Protein AF-A0A8S3F9E7-F1 (afdb_monomer_lite)

Foldseek 3Di:
DDDDDDDDQDPDPPDPPPRPDDDDDDAPPRDLVVQLVCQQVDLEAEDAHQDAAQAEQSSHHFQHAYHFPHWYADPPDDDDPDAPGTGTNHPCVGNVVRYNYYADDPPGPVVVVVVVVVVVVVVVVVVVVVD

Radius of gyration: 17.94 Å; chains: 1; bounding box: 40×38×46 Å

Structure (mmCIF, N/CA/C/O backbone):
data_AF-A0A8S3F9E7-F1
#
_entry.id   AF-A0A8S3F9E7-F1
#
loop_
_atom_site.group_PDB
_atom_site.id
_atom_site.type_symbol
_atom_site.label_atom_id
_atom_site.label_alt_id
_atom_site.label_comp_id
_atom_site.label_asym_id
_atom_site.label_entity_id
_atom_site.label_seq_id
_atom_site.pdbx_PDB_ins_code
_atom_site.Cartn_x
_atom_site.Cartn_y
_atom_site.Cartn_z
_atom_site.occupancy
_atom_site.B_iso_or_equiv
_atom_site.auth_seq_id
_atom_site.auth_comp_id
_atom_site.auth_asym_id
_atom_site.auth_atom_id
_atom_site.pdbx_PDB_model_num
ATOM 1 N N . PRO A 1 1 ? 18.308 -8.974 11.283 1.00 69.62 1 PRO A N 1
ATOM 2 C CA 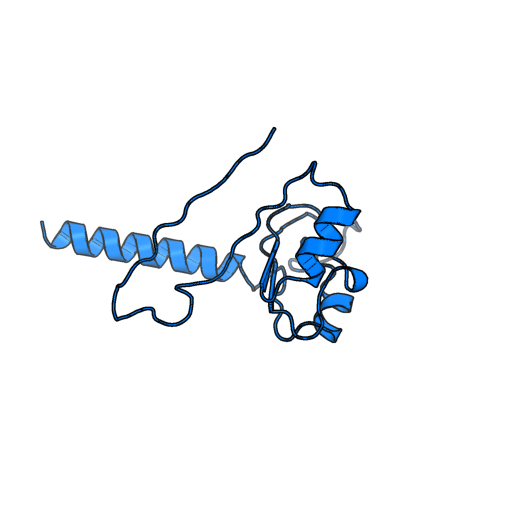. PRO A 1 1 ? 17.503 -9.239 12.504 1.00 69.62 1 PRO A CA 1
ATOM 3 C C . PRO A 1 1 ? 16.061 -9.551 12.081 1.00 69.62 1 PRO A C 1
ATOM 5 O O . PRO A 1 1 ? 15.612 -8.952 11.108 1.00 69.62 1 PRO A O 1
ATOM 8 N N . LEU A 1 2 ? 15.372 -10.494 12.735 1.00 78.25 2 LEU A N 1
ATOM 9 C CA . LEU A 1 2 ? 13.975 -10.828 12.424 1.00 78.25 2 LEU A CA 1
ATOM 10 C C . LEU A 1 2 ? 13.035 -9.973 13.285 1.00 78.25 2 LEU A C 1
ATOM 12 O O . LEU A 1 2 ? 13.187 -9.943 14.503 1.00 78.25 2 LEU A O 1
ATOM 16 N N . ALA A 1 3 ? 12.068 -9.309 12.655 1.00 79.75 3 ALA A N 1
ATOM 17 C CA . ALA A 1 3 ? 10.974 -8.609 13.323 1.00 79.75 3 ALA A CA 1
ATOM 18 C C . ALA A 1 3 ? 9.641 -9.226 12.874 1.00 79.75 3 ALA A C 1
ATOM 20 O O . ALA A 1 3 ? 9.472 -9.525 11.693 1.00 79.75 3 ALA A O 1
ATOM 21 N N . LEU A 1 4 ? 8.709 -9.424 13.810 1.00 83.31 4 LEU A N 1
ATOM 22 C CA . LEU A 1 4 ? 7.388 -10.004 13.556 1.00 83.31 4 LEU A CA 1
ATOM 23 C C . LEU A 1 4 ? 6.307 -9.096 14.152 1.00 83.31 4 LEU A C 1
ATOM 25 O O . LEU A 1 4 ? 6.387 -8.730 15.322 1.00 83.31 4 LEU A O 1
ATOM 29 N N . MET A 1 5 ? 5.292 -8.758 13.355 1.00 79.31 5 MET A N 1
ATOM 30 C CA . MET A 1 5 ? 4.111 -8.018 13.803 1.00 79.31 5 MET A CA 1
ATOM 31 C C . MET A 1 5 ? 2.936 -8.987 13.962 1.00 79.31 5 MET A C 1
ATOM 33 O O . MET A 1 5 ? 2.543 -9.636 12.996 1.00 79.31 5 MET A O 1
ATOM 37 N N . LEU A 1 6 ? 2.363 -9.070 15.165 1.00 78.50 6 LEU A N 1
ATOM 38 C CA . LEU A 1 6 ? 1.138 -9.830 15.426 1.00 78.50 6 LEU A CA 1
ATOM 39 C C . LEU A 1 6 ? -0.057 -8.872 15.406 1.00 78.50 6 LEU A C 1
ATOM 41 O O . LEU A 1 6 ? -0.064 -7.875 16.126 1.00 78.50 6 LEU A O 1
ATOM 45 N N . SER A 1 7 ? -1.053 -9.162 14.572 1.00 73.75 7 SER A N 1
ATOM 46 C CA . SER A 1 7 ? -2.287 -8.377 14.475 1.00 73.75 7 SER A CA 1
ATOM 47 C C . SER A 1 7 ? -3.434 -9.109 15.171 1.00 73.75 7 SER A C 1
ATOM 49 O O . SER A 1 7 ? -3.561 -10.326 15.044 1.00 73.75 7 SER A O 1
ATOM 51 N N . GLN A 1 8 ? -4.265 -8.376 15.913 1.00 71.00 8 GLN A N 1
ATOM 52 C CA . GLN A 1 8 ? -5.467 -8.924 16.534 1.00 71.00 8 GLN A CA 1
ATOM 53 C C . GLN A 1 8 ? -6.559 -9.099 15.471 1.00 71.00 8 GLN A C 1
ATOM 55 O O . GLN A 1 8 ? -6.946 -8.135 14.814 1.00 71.00 8 GLN A O 1
ATOM 60 N N . SER A 1 9 ? -7.109 -10.306 15.335 1.00 63.78 9 SER A N 1
ATOM 61 C CA . SER A 1 9 ? -8.331 -10.511 14.555 1.00 63.78 9 SER A CA 1
ATOM 62 C C . SER A 1 9 ? -9.524 -9.968 15.344 1.00 63.78 9 SER A C 1
ATOM 64 O O . SER A 1 9 ? -9.880 -10.526 16.385 1.00 63.78 9 SER A O 1
ATOM 66 N N . THR A 1 10 ? -10.150 -8.885 14.888 1.00 58.59 10 THR A N 1
ATOM 67 C CA . THR A 1 10 ? -11.406 -8.416 15.482 1.00 58.59 10 THR A CA 1
ATOM 68 C C . THR A 1 10 ? -12.576 -9.223 14.919 1.00 58.59 10 THR A C 1
ATOM 70 O O . THR A 1 10 ? -12.808 -9.275 13.712 1.00 58.59 10 THR A O 1
ATOM 73 N N . THR A 1 11 ? -13.327 -9.870 15.811 1.00 54.44 11 THR A N 1
ATOM 74 C CA . THR A 1 11 ? -14.578 -10.590 15.520 1.00 54.44 11 THR A CA 1
ATOM 75 C C . THR A 1 11 ? -15.792 -9.663 15.634 1.00 54.44 11 THR A C 1
ATOM 77 O O . THR A 1 11 ? -16.840 -10.070 16.128 1.00 54.44 11 THR A O 1
ATOM 80 N N . ASP A 1 12 ? -15.663 -8.394 15.238 1.00 57.59 12 ASP A N 1
ATOM 81 C CA . ASP A 1 12 ? -16.809 -7.486 15.233 1.00 57.59 12 ASP A CA 1
ATOM 82 C C . ASP A 1 12 ? -17.658 -7.743 13.985 1.00 57.59 12 ASP A C 1
ATOM 84 O O . ASP A 1 12 ? -17.238 -7.513 12.848 1.00 57.59 12 ASP A O 1
ATOM 88 N N . SER A 1 13 ? -18.893 -8.189 14.218 1.00 49.94 13 SER A N 1
ATOM 89 C CA . SER A 1 13 ? -19.913 -8.647 13.257 1.00 49.94 13 SER A CA 1
ATOM 90 C C . SER A 1 13 ? -20.290 -7.666 12.127 1.00 49.94 13 SER A C 1
ATOM 92 O O . SER A 1 13 ? -21.199 -7.951 11.352 1.00 49.94 13 SER A O 1
ATOM 94 N N . LYS A 1 14 ? -19.651 -6.491 12.039 1.00 52.88 14 LYS A N 1
ATOM 95 C CA . LYS A 1 14 ? -19.945 -5.426 11.063 1.00 52.88 14 LYS A CA 1
ATOM 96 C C . LYS A 1 14 ? -18.859 -5.210 10.003 1.00 52.88 14 LYS A C 1
ATOM 98 O O . LYS A 1 14 ? -19.106 -4.460 9.064 1.00 52.88 14 LYS A O 1
ATOM 103 N N . SER A 1 15 ? -17.692 -5.852 10.106 1.00 48.28 15 SER A N 1
ATOM 104 C CA . SER A 1 15 ? -16.602 -5.704 9.125 1.00 48.28 15 SER A CA 1
ATOM 105 C C . SER A 1 15 ? -16.026 -7.066 8.729 1.00 48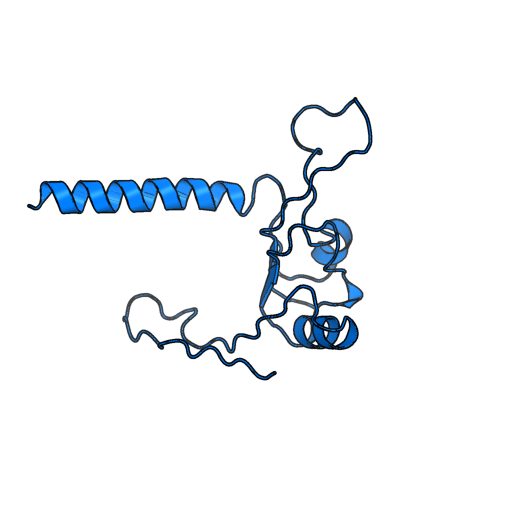.28 15 SER A C 1
ATOM 107 O O . SER A 1 15 ? -14.944 -7.466 9.147 1.00 48.28 15 SER A O 1
ATOM 109 N N . SER A 1 16 ? -16.782 -7.817 7.930 1.00 44.19 16 SER A N 1
ATOM 110 C CA . SER A 1 16 ? -16.453 -9.192 7.528 1.00 44.19 16 SER A CA 1
ATOM 111 C C . SER A 1 16 ? -15.578 -9.310 6.272 1.00 44.19 16 SER A C 1
ATOM 113 O O . SER A 1 16 ? -15.314 -10.422 5.831 1.00 44.19 16 SER A O 1
ATOM 115 N N . LEU A 1 17 ? -15.118 -8.205 5.671 1.00 50.16 17 LEU A N 1
ATOM 116 C CA . LEU A 1 17 ? -14.486 -8.254 4.340 1.00 50.16 17 LEU A CA 1
ATOM 117 C C . LEU A 1 17 ? -12.948 -8.187 4.342 1.00 50.16 17 LEU A C 1
ATOM 119 O O . LEU A 1 17 ? -12.345 -8.539 3.335 1.00 50.16 17 LEU A O 1
ATOM 123 N N . ILE A 1 18 ? -12.299 -7.763 5.439 1.00 52.38 18 ILE A N 1
ATOM 124 C CA . ILE A 1 18 ? -10.820 -7.624 5.518 1.00 52.38 18 ILE A CA 1
ATOM 125 C C . ILE A 1 18 ? -10.221 -8.391 6.723 1.00 52.38 18 ILE A C 1
ATOM 127 O O . ILE A 1 18 ? -9.009 -8.411 6.930 1.00 52.38 18 ILE A O 1
ATOM 131 N N . SER A 1 19 ? -11.045 -9.079 7.518 1.00 58.41 19 SER A N 1
ATOM 132 C CA . SER A 1 19 ? -10.586 -9.836 8.692 1.00 58.41 19 SER A CA 1
ATOM 133 C C . SER A 1 19 ? -9.962 -11.171 8.254 1.00 58.41 19 SER A C 1
ATOM 135 O O . SER A 1 19 ? -10.658 -12.173 8.132 1.00 58.41 19 SER A O 1
ATOM 137 N N . GLY A 1 20 ? -8.663 -11.174 7.926 1.00 73.62 20 GLY A N 1
ATOM 138 C CA . GLY A 1 20 ? -7.926 -12.408 7.600 1.00 73.62 20 GLY A CA 1
ATOM 139 C C . GLY A 1 20 ? -6.766 -12.297 6.604 1.00 73.62 20 GLY A C 1
ATOM 140 O O . GLY A 1 20 ? -6.165 -13.316 6.273 1.00 73.62 20 GLY A O 1
ATOM 141 N N . ALA A 1 21 ? -6.430 -11.104 6.103 1.00 82.94 21 ALA A N 1
ATOM 142 C CA . ALA A 1 21 ? -5.290 -10.957 5.196 1.00 82.94 21 ALA A CA 1
ATOM 143 C C . ALA A 1 21 ? -3.954 -11.263 5.904 1.00 82.94 21 ALA A C 1
ATOM 145 O O . ALA A 1 21 ? -3.695 -10.772 7.004 1.00 82.94 21 ALA A O 1
ATOM 146 N N . THR A 1 22 ? -3.077 -12.032 5.248 1.00 86.81 22 THR A N 1
ATOM 147 C CA . THR A 1 22 ? -1.683 -12.195 5.691 1.00 86.81 22 THR A CA 1
ATOM 148 C C . THR A 1 22 ? -0.873 -10.994 5.221 1.00 86.81 22 THR A C 1
ATOM 150 O O . THR A 1 22 ? -0.820 -10.706 4.027 1.00 86.81 22 THR A O 1
ATOM 153 N N . VAL A 1 23 ? -0.248 -10.283 6.160 1.00 89.50 23 VAL A N 1
ATOM 154 C CA . VAL A 1 23 ? 0.457 -9.026 5.880 1.00 89.50 23 VAL A CA 1
ATOM 155 C C . VAL A 1 23 ? 1.964 -9.246 5.892 1.00 89.50 23 VAL A C 1
ATOM 157 O O . VAL A 1 23 ? 2.513 -9.786 6.849 1.00 89.50 23 VAL A O 1
ATOM 160 N N . THR A 1 24 ? 2.638 -8.761 4.848 1.00 92.44 24 THR A N 1
ATOM 161 C CA . THR A 1 24 ? 4.098 -8.620 4.811 1.00 92.44 24 THR A CA 1
ATOM 162 C C . THR A 1 24 ? 4.460 -7.142 4.753 1.00 92.44 24 THR A C 1
ATOM 164 O O . THR A 1 24 ? 3.913 -6.405 3.936 1.00 92.44 24 THR A O 1
ATOM 167 N N . ILE A 1 25 ? 5.398 -6.708 5.595 1.00 92.81 25 ILE A N 1
ATOM 168 C CA . ILE A 1 25 ? 5.912 -5.334 5.593 1.00 92.81 25 ILE A CA 1
ATOM 169 C C . ILE A 1 25 ? 7.303 -5.337 4.960 1.00 92.81 25 ILE A C 1
ATOM 171 O O . ILE A 1 25 ? 8.218 -5.984 5.463 1.00 92.81 25 ILE A O 1
ATOM 175 N N . CYS A 1 26 ? 7.459 -4.590 3.869 1.00 94.06 26 CYS A N 1
ATOM 176 C CA . CYS A 1 26 ? 8.759 -4.276 3.277 1.00 94.06 26 CYS A CA 1
ATOM 177 C C . CYS A 1 26 ? 9.194 -2.862 3.698 1.00 94.06 26 CYS A C 1
ATOM 179 O O . CYS A 1 26 ? 8.356 -2.012 3.999 1.00 94.06 26 CYS A O 1
ATOM 181 N N . HIS A 1 27 ? 10.498 -2.597 3.703 1.00 92.44 27 HIS A N 1
ATOM 182 C CA . HIS A 1 27 ? 11.085 -1.301 4.068 1.00 92.44 27 HIS A CA 1
ATOM 183 C C . HIS A 1 27 ? 12.214 -0.911 3.104 1.00 92.44 27 HIS A C 1
ATOM 185 O O . HIS A 1 27 ? 12.532 -1.652 2.174 1.00 92.44 27 HIS A O 1
ATOM 191 N N . GLY A 1 28 ? 12.830 0.254 3.332 1.00 88.25 28 GLY A N 1
ATOM 192 C CA . GLY A 1 28 ? 13.854 0.826 2.447 1.00 88.25 28 GLY A CA 1
ATOM 193 C C . GLY A 1 28 ? 15.073 -0.068 2.186 1.00 88.25 28 GLY A C 1
ATOM 194 O O . GLY A 1 28 ? 15.640 0.008 1.102 1.00 88.25 28 GLY A O 1
ATOM 195 N N . ASP A 1 29 ? 15.426 -0.954 3.123 1.00 91.00 29 ASP A N 1
ATOM 196 C CA . ASP A 1 29 ? 16.567 -1.878 2.988 1.00 91.00 29 ASP A CA 1
ATOM 197 C C . ASP A 1 29 ? 16.146 -3.291 2.560 1.00 91.00 29 ASP A C 1
ATOM 199 O O . ASP A 1 29 ? 16.975 -4.200 2.475 1.00 91.00 29 ASP A O 1
ATOM 203 N N . THR A 1 30 ? 14.853 -3.519 2.300 1.00 93.75 30 THR A N 1
ATOM 204 C CA . THR A 1 30 ? 14.404 -4.798 1.747 1.00 93.75 30 THR A CA 1
ATOM 205 C C . THR A 1 30 ? 15.015 -4.976 0.361 1.00 93.75 30 THR A C 1
ATOM 207 O O . THR A 1 30 ? 14.760 -4.190 -0.550 1.00 93.75 30 THR A O 1
ATOM 210 N N . HIS A 1 31 ? 15.818 -6.030 0.196 1.00 94.62 31 HIS A N 1
ATOM 211 C CA . HIS A 1 31 ? 16.490 -6.321 -1.067 1.00 94.62 31 HIS A CA 1
ATOM 212 C C . HIS A 1 31 ? 15.489 -6.372 -2.234 1.00 94.62 31 HIS A C 1
ATOM 214 O O . HIS A 1 31 ? 14.429 -6.994 -2.124 1.00 94.62 31 HIS A O 1
ATOM 220 N N . LEU A 1 32 ? 15.843 -5.769 -3.373 1.00 93.88 32 LEU A N 1
ATOM 221 C CA . LEU A 1 32 ? 14.928 -5.562 -4.502 1.00 93.88 32 LEU A CA 1
ATOM 222 C C . LEU A 1 32 ? 14.295 -6.862 -5.024 1.00 93.88 32 LEU A C 1
ATOM 224 O O . LEU A 1 32 ? 13.111 -6.880 -5.365 1.00 93.88 32 LEU A O 1
ATOM 228 N N . ASN A 1 33 ? 15.054 -7.962 -5.047 1.00 95.56 33 ASN A N 1
ATOM 229 C CA . ASN A 1 33 ? 14.526 -9.266 -5.467 1.00 95.56 33 ASN A CA 1
ATOM 230 C C . ASN A 1 33 ? 13.433 -9.772 -4.513 1.00 95.56 33 ASN A C 1
ATOM 232 O O . ASN A 1 33 ? 12.425 -10.301 -4.972 1.00 95.56 33 ASN A O 1
ATOM 236 N N . ASN A 1 34 ? 13.593 -9.553 -3.204 1.00 96.25 34 ASN A N 1
ATOM 237 C CA . ASN A 1 34 ? 12.604 -9.956 -2.205 1.00 96.25 34 ASN A CA 1
ATOM 238 C C . ASN A 1 34 ? 11.369 -9.061 -2.286 1.00 96.25 34 ASN A C 1
ATOM 240 O O . ASN A 1 34 ? 10.256 -9.572 -2.307 1.00 96.25 34 ASN A O 1
ATOM 244 N N . LEU A 1 35 ? 11.557 -7.742 -2.413 1.00 96.06 35 LEU A N 1
ATOM 245 C CA . LEU A 1 35 ? 10.454 -6.801 -2.622 1.00 96.06 35 LEU A CA 1
ATOM 246 C C . LEU A 1 35 ? 9.622 -7.191 -3.853 1.00 96.06 35 LEU A C 1
ATOM 248 O O . LEU A 1 35 ? 8.404 -7.299 -3.772 1.00 96.06 35 LEU A O 1
ATOM 252 N N . THR 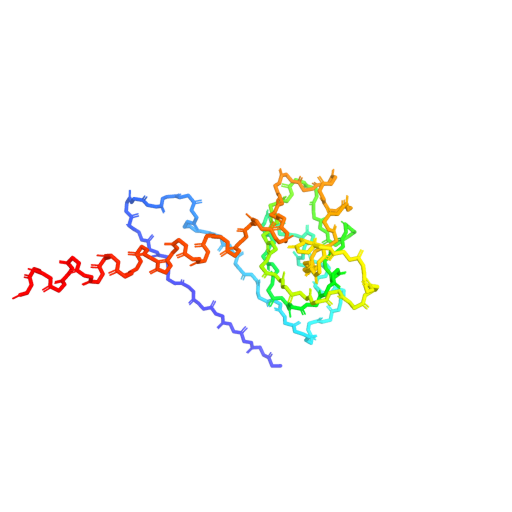A 1 36 ? 10.291 -7.479 -4.973 1.00 96.69 36 THR A N 1
ATOM 253 C CA . THR A 1 36 ? 9.646 -7.945 -6.210 1.00 96.69 36 THR A CA 1
ATOM 254 C C . THR A 1 36 ? 8.881 -9.248 -5.985 1.00 96.69 36 THR A C 1
ATOM 256 O O . THR A 1 36 ? 7.758 -9.390 -6.461 1.00 96.69 36 THR A O 1
ATOM 259 N N . TRP A 1 37 ? 9.466 -10.199 -5.252 1.00 97.50 37 TRP A N 1
ATOM 260 C CA . TRP A 1 37 ? 8.810 -11.464 -4.935 1.00 97.50 37 TRP A CA 1
ATOM 261 C C . TRP A 1 37 ? 7.551 -11.254 -4.087 1.00 97.50 37 TRP A C 1
ATOM 263 O O . TRP A 1 37 ? 6.495 -11.774 -4.444 1.00 97.50 37 TRP A O 1
ATOM 273 N N . TYR A 1 38 ? 7.617 -10.447 -3.025 1.00 97.12 38 TYR A N 1
ATOM 274 C CA . TYR A 1 38 ? 6.450 -10.149 -2.194 1.00 97.12 38 TYR A CA 1
ATOM 275 C C . TYR A 1 38 ? 5.354 -9.439 -2.994 1.00 97.12 38 TYR A C 1
ATOM 277 O O . TYR A 1 38 ? 4.199 -9.860 -2.940 1.00 97.12 38 TYR A O 1
ATOM 285 N N . CYS A 1 39 ? 5.698 -8.431 -3.801 1.00 96.75 39 CYS A N 1
ATOM 286 C CA . CYS A 1 39 ? 4.726 -7.729 -4.641 1.00 96.75 39 CYS A CA 1
ATOM 287 C C . CYS A 1 39 ? 4.043 -8.660 -5.663 1.00 96.75 39 CYS A C 1
ATOM 289 O O . CYS A 1 39 ? 2.834 -8.551 -5.865 1.00 96.75 39 CYS A O 1
ATOM 291 N N . LYS A 1 40 ? 4.768 -9.619 -6.258 1.00 96.94 40 LYS A N 1
ATOM 292 C CA . LYS A 1 40 ? 4.193 -10.613 -7.187 1.00 96.94 40 LYS A CA 1
ATOM 293 C C . LYS A 1 40 ? 3.291 -11.647 -6.518 1.00 96.94 40 LYS A C 1
ATOM 295 O O . LYS A 1 40 ? 2.455 -12.239 -7.193 1.00 96.94 40 LYS A O 1
ATOM 300 N N . ASN A 1 41 ? 3.469 -11.887 -5.224 1.00 96.75 41 ASN A N 1
ATOM 301 C CA . ASN A 1 41 ? 2.673 -12.854 -4.466 1.00 96.75 41 ASN A CA 1
ATOM 302 C C . ASN A 1 41 ? 1.568 -12.193 -3.627 1.00 96.75 41 ASN A C 1
ATOM 304 O O . ASN A 1 41 ? 0.877 -12.881 -2.883 1.00 96.75 41 ASN A O 1
ATOM 308 N N . SER A 1 42 ? 1.387 -10.876 -3.744 1.00 96.69 42 SER A N 1
ATOM 309 C CA . SER A 1 42 ? 0.376 -10.129 -2.997 1.00 96.69 42 SER A CA 1
ATOM 310 C C . SER A 1 42 ? -0.890 -9.916 -3.827 1.00 96.69 42 SER A C 1
ATOM 312 O O . SER A 1 42 ? -0.818 -9.535 -4.994 1.00 96.69 42 SER A O 1
ATOM 314 N N . ASP A 1 43 ? -2.058 -10.098 -3.208 1.00 95.69 43 ASP A N 1
ATOM 315 C CA . ASP A 1 43 ? -3.351 -9.730 -3.808 1.00 95.69 43 ASP A CA 1
ATOM 316 C C . ASP A 1 43 ? -3.671 -8.234 -3.629 1.00 95.69 43 ASP A C 1
ATOM 318 O O . ASP A 1 43 ? -4.423 -7.648 -4.413 1.00 95.69 43 ASP A O 1
ATOM 322 N N . ILE A 1 44 ? -3.062 -7.603 -2.616 1.00 96.25 44 ILE A N 1
ATOM 323 C CA . ILE A 1 44 ? -3.156 -6.171 -2.324 1.00 96.25 44 ILE A CA 1
ATOM 324 C C . ILE A 1 44 ? -1.746 -5.624 -2.086 1.00 96.25 44 ILE A C 1
ATOM 326 O O . ILE A 1 44 ? -1.012 -6.143 -1.247 1.00 96.25 44 ILE A O 1
ATOM 330 N N . VAL A 1 45 ? -1.381 -4.551 -2.787 1.00 97.38 45 VAL A N 1
ATOM 331 C CA . VAL A 1 45 ? -0.123 -3.819 -2.587 1.00 97.38 45 VAL A CA 1
ATOM 332 C C . VAL A 1 45 ? -0.442 -2.401 -2.132 1.00 97.38 45 VAL A C 1
ATOM 334 O O . VAL A 1 45 ? -1.118 -1.654 -2.835 1.00 97.38 45 VAL A O 1
ATOM 337 N N . ILE A 1 46 ? 0.062 -2.020 -0.959 1.00 97.25 46 ILE A N 1
ATOM 338 C CA . ILE A 1 46 ? -0.052 -0.663 -0.419 1.00 97.25 46 ILE A CA 1
ATOM 339 C C . ILE A 1 46 ? 1.347 -0.051 -0.396 1.00 97.25 46 ILE A C 1
ATOM 341 O O . ILE A 1 46 ? 2.227 -0.567 0.292 1.00 97.25 46 ILE A O 1
ATOM 345 N N . SER A 1 47 ? 1.561 1.030 -1.146 1.00 96.06 47 SER A N 1
ATOM 346 C CA . SER A 1 47 ? 2.856 1.712 -1.213 1.00 96.06 47 SER A CA 1
ATOM 347 C C . SER A 1 47 ? 2.828 3.030 -0.446 1.00 96.06 47 SER A C 1
ATOM 349 O O . SER A 1 47 ? 1.982 3.882 -0.709 1.00 96.06 47 SER A O 1
ATOM 351 N N . THR A 1 48 ? 3.755 3.188 0.503 1.00 94.44 48 THR A N 1
ATOM 352 C CA . THR A 1 48 ? 3.904 4.364 1.387 1.00 94.44 48 THR A CA 1
ATOM 353 C C . THR A 1 48 ? 5.378 4.787 1.515 1.00 94.44 48 THR A C 1
ATOM 355 O O . THR A 1 48 ? 5.828 5.211 2.579 1.00 94.44 48 THR A O 1
ATOM 358 N N . VAL A 1 49 ? 6.165 4.584 0.462 1.00 94.44 49 VAL A N 1
ATOM 359 C CA . VAL A 1 49 ? 7.623 4.770 0.412 1.00 94.44 49 VAL A CA 1
ATOM 360 C C . VAL A 1 49 ? 7.997 6.250 0.284 1.00 94.44 49 VAL A C 1
ATOM 362 O O . VAL A 1 49 ? 8.999 6.679 0.853 1.00 94.44 49 VAL A O 1
ATOM 365 N N . GLY A 1 50 ? 7.214 7.037 -0.459 1.00 91.12 50 GLY A N 1
ATOM 366 C CA . GLY A 1 50 ? 7.510 8.447 -0.735 1.00 91.12 50 GLY A CA 1
ATOM 367 C C . GLY A 1 50 ? 8.621 8.652 -1.771 1.00 91.12 50 GLY A C 1
ATOM 368 O O . GLY A 1 50 ? 9.302 9.683 -1.754 1.00 91.12 50 GLY A O 1
ATOM 369 N N . ARG A 1 51 ? 8.818 7.687 -2.676 1.00 91.50 51 ARG A N 1
ATOM 370 C CA . ARG A 1 51 ? 9.796 7.743 -3.771 1.00 91.50 51 ARG A CA 1
ATOM 371 C C . ARG A 1 51 ? 9.119 7.364 -5.079 1.00 91.50 51 ARG A C 1
ATOM 373 O O . ARG A 1 51 ? 8.625 6.253 -5.219 1.00 91.50 51 ARG A O 1
ATOM 380 N N . ALA A 1 52 ? 9.187 8.266 -6.053 1.00 92.69 52 ALA A N 1
ATOM 381 C CA . ALA A 1 52 ? 8.515 8.096 -7.331 1.00 92.69 52 ALA A CA 1
ATOM 382 C C . ALA A 1 52 ? 8.878 6.779 -8.044 1.00 92.69 52 ALA A C 1
ATOM 384 O O . ALA A 1 52 ? 10.062 6.462 -8.197 1.00 92.69 52 ALA A O 1
ATOM 385 N N . LYS A 1 53 ? 7.856 6.073 -8.550 1.00 93.38 53 LYS A N 1
ATOM 386 C CA . LYS A 1 53 ? 7.979 4.922 -9.473 1.00 93.38 53 LYS A CA 1
ATOM 387 C C . LYS A 1 53 ? 8.849 3.752 -8.970 1.00 93.38 53 LYS A C 1
ATOM 389 O O . LYS A 1 53 ? 9.489 3.057 -9.768 1.00 93.38 53 LYS A O 1
ATOM 394 N N . VAL A 1 54 ? 8.878 3.520 -7.658 1.00 95.19 54 VAL A N 1
ATOM 395 C CA . VAL A 1 54 ? 9.510 2.338 -7.050 1.00 95.19 54 VAL A CA 1
ATOM 396 C C . VAL A 1 54 ? 8.775 1.059 -7.446 1.00 95.19 54 VAL A C 1
ATOM 398 O O . VAL A 1 54 ? 9.422 0.078 -7.808 1.00 95.19 54 VAL A O 1
ATOM 401 N N . VAL A 1 55 ? 7.440 1.062 -7.415 1.00 96.44 55 VAL A N 1
ATOM 402 C CA . VAL A 1 55 ? 6.627 -0.100 -7.795 1.00 96.44 55 VAL A CA 1
ATOM 403 C C . VAL A 1 55 ? 6.325 -0.031 -9.288 1.00 96.44 55 VAL A C 1
ATOM 405 O O . VAL A 1 55 ? 5.636 0.872 -9.758 1.00 96.44 55 VAL A O 1
ATOM 408 N N . GLN A 1 56 ? 6.846 -0.995 -10.041 1.00 96.75 56 GLN A N 1
ATOM 409 C CA . GLN A 1 56 ? 6.742 -1.041 -11.503 1.00 96.75 56 GLN A CA 1
ATOM 410 C C . GLN A 1 56 ? 5.918 -2.250 -11.952 1.00 96.75 56 GLN A C 1
ATOM 412 O O . GLN A 1 56 ? 5.805 -3.229 -11.214 1.00 96.75 56 GLN A O 1
ATOM 417 N N . HIS A 1 57 ? 5.391 -2.225 -13.182 1.00 96.12 57 HIS A N 1
ATOM 418 C CA . HIS A 1 57 ? 4.499 -3.275 -13.706 1.00 96.12 57 HIS A CA 1
ATOM 419 C C . HIS A 1 57 ? 5.074 -4.694 -13.540 1.00 96.12 57 HIS A C 1
ATOM 421 O O . HIS A 1 57 ? 4.364 -5.626 -13.179 1.00 96.12 57 HIS A O 1
ATOM 427 N N . ARG A 1 58 ? 6.387 -4.866 -13.747 1.00 96.00 58 ARG A N 1
ATOM 428 C CA . ARG A 1 58 ? 7.048 -6.178 -13.659 1.00 96.00 58 ARG A CA 1
ATOM 429 C C . ARG A 1 58 ? 7.114 -6.743 -12.241 1.00 96.00 58 ARG A C 1
ATOM 431 O O . ARG A 1 58 ? 7.497 -7.899 -12.076 1.00 96.00 58 ARG A O 1
ATOM 438 N N . MET A 1 59 ? 6.831 -5.924 -11.228 1.00 96.75 59 MET A N 1
ATOM 439 C CA . MET A 1 59 ? 6.902 -6.301 -9.818 1.00 96.75 59 MET A CA 1
ATOM 440 C C . MET A 1 59 ? 5.572 -6.801 -9.272 1.00 96.75 59 MET A C 1
ATOM 442 O O . MET A 1 59 ? 5.552 -7.335 -8.173 1.00 96.75 59 MET A O 1
ATOM 446 N N . ILE A 1 60 ? 4.475 -6.639 -10.004 1.00 96.38 60 ILE A N 1
ATOM 447 C CA . ILE A 1 60 ? 3.133 -6.901 -9.491 1.00 96.38 60 ILE A CA 1
ATOM 448 C C . ILE A 1 60 ? 2.459 -8.065 -10.214 1.00 96.38 60 ILE A C 1
ATOM 450 O O . ILE A 1 60 ? 2.779 -8.386 -11.358 1.00 96.38 60 ILE A O 1
ATOM 454 N N . LYS A 1 61 ? 1.531 -8.706 -9.506 1.00 96.56 61 LYS A N 1
ATOM 455 C CA . LYS A 1 61 ? 0.649 -9.754 -10.024 1.00 96.56 61 LYS A CA 1
ATOM 456 C C . LYS A 1 61 ? -0.436 -9.147 -10.918 1.00 96.56 61 LYS A C 1
ATOM 458 O O . LYS A 1 61 ? -0.921 -8.052 -10.646 1.00 96.56 61 LYS A O 1
ATOM 463 N N . GLU A 1 62 ? -0.864 -9.871 -11.947 1.00 97.31 62 GLU A N 1
ATOM 464 C CA . GLU A 1 62 ? -2.056 -9.495 -12.712 1.00 97.31 62 GLU A CA 1
ATOM 465 C C . GLU A 1 62 ? -3.314 -9.560 -11.828 1.00 97.31 62 GLU A C 1
ATOM 467 O O . GLU A 1 62 ? -3.474 -10.464 -11.004 1.00 97.31 62 GLU A O 1
ATOM 472 N N . GLY A 1 63 ? -4.204 -8.579 -11.969 1.00 96.62 63 GLY A N 1
ATOM 473 C CA . GLY A 1 63 ? -5.438 -8.495 -11.189 1.00 96.62 63 GLY A CA 1
ATOM 474 C C . GLY A 1 63 ? -5.257 -8.026 -9.738 1.00 96.62 63 GLY A C 1
ATOM 475 O O . GLY A 1 63 ? -6.217 -8.057 -8.967 1.00 96.62 63 GLY A O 1
ATOM 476 N N . VAL A 1 64 ? -4.060 -7.564 -9.361 1.00 97.12 64 VAL A N 1
ATOM 477 C CA . VAL A 1 64 ? -3.766 -7.024 -8.023 1.00 97.12 64 VAL A CA 1
ATOM 478 C C . VAL A 1 64 ? -4.551 -5.735 -7.738 1.00 97.12 64 VAL A C 1
ATOM 480 O O . VAL A 1 64 ? -4.853 -4.958 -8.650 1.00 97.12 64 VAL A O 1
ATOM 483 N N . VAL A 1 65 ? -4.856 -5.477 -6.466 1.00 97.88 65 VAL A N 1
ATOM 484 C CA . VAL A 1 65 ? -5.330 -4.164 -5.999 1.00 97.88 65 VAL A CA 1
ATOM 485 C C . VAL A 1 65 ? -4.142 -3.340 -5.513 1.00 97.88 65 VAL A C 1
ATOM 487 O O . VAL A 1 65 ? -3.400 -3.782 -4.640 1.00 97.88 65 VAL A O 1
ATOM 490 N N . VAL A 1 66 ? -3.973 -2.128 -6.039 1.00 97.81 66 VAL A N 1
ATOM 491 C CA . VAL A 1 66 ? -2.866 -1.233 -5.681 1.00 97.81 66 VAL A CA 1
ATOM 492 C C . VAL A 1 66 ? -3.381 0.045 -5.025 1.00 97.81 66 VAL A C 1
ATOM 494 O O . VAL A 1 66 ? -4.197 0.773 -5.593 1.00 97.81 66 VAL A O 1
ATOM 497 N N . ILE A 1 67 ? -2.866 0.345 -3.835 1.00 97.50 67 ILE A N 1
ATOM 498 C CA . ILE A 1 67 ? -3.118 1.588 -3.104 1.00 97.50 67 ILE A CA 1
ATOM 499 C C . ILE A 1 67 ? -1.801 2.361 -3.019 1.00 97.50 67 ILE A C 1
ATOM 501 O O . ILE A 1 67 ? -0.904 2.019 -2.252 1.00 97.50 67 ILE A O 1
ATOM 505 N N . ASP A 1 68 ? -1.690 3.410 -3.820 1.00 96.19 68 ASP A N 1
ATOM 506 C CA . ASP A 1 68 ? -0.564 4.337 -3.832 1.00 96.19 68 ASP A CA 1
ATOM 507 C C . ASP A 1 68 ? -0.836 5.516 -2.890 1.00 96.19 68 ASP A C 1
ATOM 509 O O . ASP A 1 68 ? -1.622 6.424 -3.182 1.00 96.19 68 ASP A O 1
ATOM 513 N N . VAL A 1 69 ? -0.207 5.461 -1.719 1.00 95.38 69 VAL A N 1
ATOM 514 C CA . VAL A 1 69 ? -0.227 6.519 -0.700 1.00 95.38 69 VAL A CA 1
ATOM 515 C C . VAL A 1 69 ? 0.955 7.476 -0.892 1.00 95.38 69 VAL A C 1
ATOM 517 O O . VAL A 1 69 ? 0.944 8.586 -0.356 1.00 95.38 69 VAL A O 1
ATOM 520 N N . GLY A 1 70 ? 1.974 7.049 -1.640 1.00 90.38 70 GLY A N 1
ATOM 521 C CA . GLY A 1 70 ? 3.216 7.770 -1.853 1.00 90.38 70 GLY A CA 1
ATOM 522 C C . GLY A 1 70 ? 3.018 9.112 -2.535 1.00 90.38 70 GLY A C 1
ATOM 523 O O . GLY A 1 70 ? 2.247 9.250 -3.482 1.00 90.38 70 GLY A O 1
ATOM 524 N N . ILE A 1 71 ? 3.734 10.126 -2.055 1.00 90.62 71 ILE A N 1
ATOM 525 C CA . ILE A 1 71 ? 3.752 11.450 -2.673 1.00 90.62 71 ILE A CA 1
ATOM 526 C C . ILE A 1 71 ? 5.201 11.920 -2.754 1.00 90.62 71 ILE A C 1
ATOM 528 O O . ILE A 1 71 ? 5.837 12.203 -1.739 1.00 90.62 71 ILE A O 1
ATOM 532 N N . SER A 1 72 ? 5.704 12.066 -3.974 1.00 90.38 72 SER A N 1
ATOM 533 C CA . SER A 1 72 ? 6.979 12.711 -4.288 1.00 90.38 72 SER A CA 1
ATOM 534 C C . SER A 1 72 ? 6.738 13.951 -5.148 1.00 90.38 72 SER A C 1
ATOM 536 O O . SER A 1 72 ? 5.819 13.980 -5.964 1.00 90.38 72 SER A O 1
ATOM 538 N N . LYS A 1 73 ? 7.564 14.992 -4.995 1.00 83.12 73 LYS A N 1
ATOM 539 C CA . LYS A 1 73 ? 7.497 16.177 -5.864 1.00 83.12 73 LYS A CA 1
ATOM 540 C C . LYS A 1 73 ? 8.205 15.896 -7.189 1.00 83.12 73 LYS A C 1
ATOM 542 O O . LYS A 1 73 ? 9.329 15.406 -7.192 1.00 83.12 73 LYS A O 1
ATOM 547 N N . SER A 1 74 ? 7.563 16.243 -8.297 1.00 74.62 74 SER A N 1
ATOM 548 C CA . SER A 1 74 ? 8.218 16.344 -9.598 1.00 74.62 74 SER A CA 1
ATOM 549 C C . SER A 1 74 ? 8.949 17.683 -9.687 1.00 74.62 74 SER A C 1
ATOM 551 O O . SER A 1 74 ? 8.343 18.729 -9.453 1.00 74.62 74 SER A O 1
ATOM 553 N N . TRP A 1 75 ? 10.241 17.655 -10.018 1.00 66.12 75 TRP A N 1
ATOM 554 C CA . TRP A 1 75 ? 11.052 18.861 -10.244 1.00 66.12 75 TRP A CA 1
ATOM 555 C C . TRP A 1 75 ? 11.222 19.205 -11.729 1.00 66.12 75 TRP A C 1
ATOM 557 O O . TRP A 1 75 ? 11.918 20.165 -12.055 1.00 66.12 75 TRP A O 1
ATOM 567 N N . THR A 1 76 ? 10.594 18.448 -12.631 1.00 60.00 76 THR A N 1
ATOM 568 C CA . THR A 1 76 ? 10.667 18.702 -14.070 1.00 60.00 76 THR A CA 1
ATOM 569 C C . THR A 1 76 ? 9.663 19.782 -14.493 1.00 60.00 76 THR A C 1
ATOM 571 O O . THR A 1 76 ? 8.457 19.568 -14.569 1.00 60.00 76 THR A O 1
ATOM 574 N N . ASP A 1 77 ? 10.247 20.951 -14.756 1.00 46.62 77 ASP A N 1
ATOM 575 C CA . ASP A 1 77 ? 9.778 22.130 -15.485 1.00 46.62 77 ASP A CA 1
ATOM 576 C C . ASP A 1 77 ? 8.758 23.108 -14.879 1.00 46.62 77 ASP A C 1
ATOM 578 O O . ASP A 1 77 ? 7.661 22.798 -14.419 1.00 46.62 77 ASP A O 1
ATOM 582 N N . LYS A 1 78 ? 9.171 24.379 -14.983 1.00 49.94 78 LYS A N 1
ATOM 583 C CA . LYS A 1 78 ? 8.593 25.638 -14.488 1.00 49.94 78 LYS A CA 1
ATOM 584 C C . LYS A 1 78 ? 7.218 26.011 -15.075 1.00 49.94 78 LYS A C 1
ATOM 586 O O . LYS A 1 78 ? 6.845 27.180 -15.032 1.00 49.94 78 LYS A O 1
ATOM 591 N N . ALA A 1 79 ? 6.454 25.073 -15.629 1.00 48.94 79 ALA A N 1
ATOM 592 C CA . ALA A 1 79 ? 5.243 25.400 -16.376 1.00 48.94 79 ALA A CA 1
ATOM 593 C C . ALA A 1 79 ? 4.175 24.299 -16.337 1.00 48.94 79 ALA A C 1
ATOM 595 O O . ALA A 1 79 ? 3.713 23.867 -17.385 1.00 48.94 79 ALA A O 1
ATOM 596 N N . VAL A 1 80 ? 3.720 23.851 -15.162 1.00 48.38 80 VAL A N 1
ATOM 597 C CA . VAL A 1 80 ? 2.412 23.175 -15.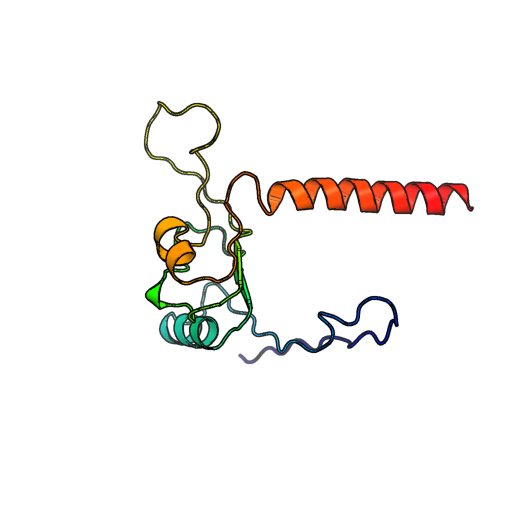100 1.00 48.38 80 VAL A CA 1
ATOM 598 C C . VAL A 1 80 ? 1.645 23.577 -13.848 1.00 48.38 80 VAL A C 1
ATOM 600 O O . VAL A 1 80 ? 1.977 23.223 -12.720 1.00 48.38 80 VAL A O 1
ATOM 603 N N . THR A 1 81 ? 0.567 24.307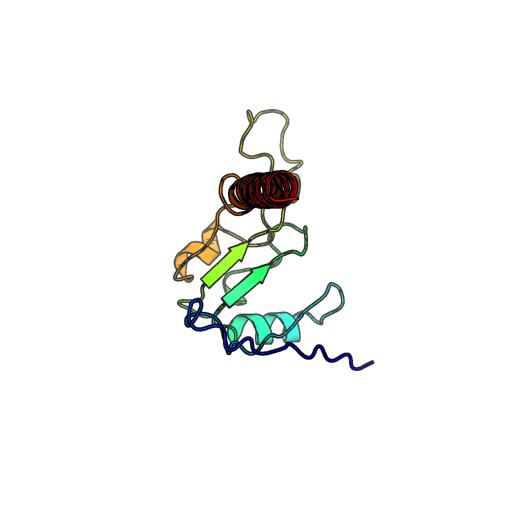 -14.082 1.00 50.47 81 THR A N 1
ATOM 604 C CA . THR A 1 81 ? -0.504 24.621 -13.148 1.00 50.47 81 THR A CA 1
ATOM 605 C C . THR A 1 81 ? -0.978 23.367 -12.388 1.00 50.47 81 THR A C 1
ATOM 607 O O . THR A 1 81 ? -1.522 22.413 -12.944 1.00 50.47 81 THR A O 1
ATOM 610 N N . SER A 1 82 ? -0.731 23.380 -11.077 1.00 55.53 82 SER A N 1
ATOM 611 C CA . SER A 1 82 ? -1.597 22.888 -9.989 1.00 55.53 82 SER A CA 1
ATOM 612 C C . SER A 1 82 ? -2.060 21.416 -9.908 1.00 55.53 82 SER A C 1
ATOM 614 O O . SER A 1 82 ? -2.706 21.084 -8.915 1.00 55.53 82 SER A O 1
ATOM 616 N N . LYS A 1 83 ? -1.703 20.486 -10.813 1.00 53.16 83 LYS A N 1
ATOM 617 C CA . LYS A 1 83 ? -2.027 19.039 -10.629 1.00 53.16 83 LYS A CA 1
ATOM 618 C C . LYS A 1 83 ? -0.943 18.011 -10.987 1.00 53.16 83 LYS A C 1
ATOM 620 O O . LYS A 1 83 ? -0.998 16.909 -10.458 1.00 53.16 83 LYS A O 1
ATOM 625 N N . ARG A 1 84 ? 0.052 18.338 -11.822 1.00 57.19 84 ARG A N 1
ATOM 626 C CA . ARG A 1 84 ? 1.104 17.384 -12.261 1.00 57.19 84 ARG A CA 1
ATOM 627 C C . ARG A 1 84 ? 2.412 17.443 -11.458 1.00 57.19 84 ARG A C 1
ATOM 629 O O . ARG A 1 84 ? 3.385 16.796 -11.821 1.00 57.19 84 ARG A O 1
ATOM 636 N N . CYS A 1 85 ? 2.446 18.196 -10.360 1.00 74.00 85 CYS A N 1
ATOM 637 C CA . CYS A 1 85 ? 3.654 18.342 -9.542 1.00 74.00 85 CYS A CA 1
ATOM 638 C C . CYS A 1 85 ? 3.908 17.169 -8.588 1.00 74.00 85 CYS A C 1
ATOM 640 O O . CYS A 1 85 ? 4.942 17.161 -7.927 1.00 74.00 85 CYS A O 1
ATOM 642 N N . PHE A 1 86 ? 2.983 16.215 -8.473 1.00 84.62 86 PHE A N 1
ATOM 643 C CA . PHE A 1 86 ? 3.111 15.091 -7.552 1.00 84.62 86 PHE A CA 1
ATOM 644 C C . PHE A 1 86 ? 3.126 13.772 -8.310 1.00 84.62 86 PHE A C 1
ATOM 646 O O . PHE A 1 86 ? 2.292 13.538 -9.182 1.00 84.62 86 PHE A O 1
ATOM 653 N N . LEU A 1 87 ? 4.086 12.931 -7.952 1.00 90.19 87 LEU A N 1
ATOM 654 C CA . LEU A 1 87 ? 4.255 11.578 -8.455 1.00 90.19 87 LEU A CA 1
ATOM 655 C C . LEU A 1 87 ? 4.014 10.597 -7.313 1.00 90.19 87 LEU A C 1
ATOM 657 O O . LEU A 1 87 ? 4.355 10.888 -6.165 1.00 90.19 87 LEU A O 1
ATOM 661 N N . GLY A 1 88 ? 3.423 9.460 -7.654 1.00 93.00 88 GLY A N 1
ATOM 662 C CA . GLY A 1 88 ? 3.219 8.352 -6.737 1.00 93.00 88 GLY A CA 1
ATOM 663 C C . GLY A 1 88 ? 4.400 7.408 -6.662 1.00 93.00 88 GLY A C 1
ATOM 664 O O . GLY A 1 88 ? 5.306 7.461 -7.502 1.00 93.00 88 GLY A O 1
ATOM 665 N N . ASP A 1 89 ? 4.378 6.519 -5.675 1.00 95.75 89 ASP A N 1
ATOM 666 C CA . ASP A 1 89 ? 5.386 5.466 -5.583 1.00 95.75 89 ASP A CA 1
ATOM 667 C C . ASP A 1 89 ? 5.238 4.425 -6.693 1.00 95.75 89 ASP A C 1
ATOM 669 O O . ASP A 1 89 ? 6.185 3.697 -6.999 1.00 95.75 89 ASP A O 1
ATOM 673 N N . VAL A 1 90 ? 4.053 4.338 -7.290 1.00 96.44 90 VAL A N 1
ATOM 674 C CA . VAL A 1 90 ? 3.715 3.374 -8.327 1.00 96.44 90 VAL A CA 1
ATOM 675 C C . VAL A 1 90 ? 3.836 4.036 -9.697 1.00 96.44 90 VAL A C 1
ATOM 677 O O . VAL A 1 90 ? 3.400 5.171 -9.901 1.00 96.44 90 VAL A O 1
ATOM 680 N N . ASP A 1 91 ? 4.403 3.322 -10.671 1.00 95.81 91 ASP A N 1
ATOM 681 C CA . ASP A 1 91 ? 4.350 3.753 -12.069 1.00 95.81 91 ASP A CA 1
ATOM 682 C C . ASP A 1 91 ? 2.935 3.561 -12.632 1.00 95.81 91 ASP A C 1
ATOM 684 O O . ASP A 1 91 ? 2.610 2.537 -13.236 1.00 95.81 91 ASP A O 1
ATOM 688 N N . PHE A 1 92 ? 2.068 4.536 -12.348 1.00 95.19 92 PHE A N 1
ATOM 689 C CA . PHE A 1 92 ? 0.624 4.457 -12.565 1.00 95.19 92 PHE A CA 1
ATOM 690 C C . PHE A 1 92 ? 0.252 4.054 -13.997 1.00 95.19 92 PHE A C 1
ATOM 692 O O . PHE A 1 92 ? -0.651 3.243 -14.186 1.00 95.19 92 PHE A O 1
ATOM 699 N N . ASP A 1 93 ? 0.943 4.598 -15.001 1.00 94.88 93 ASP A N 1
ATOM 700 C CA . ASP A 1 93 ? 0.598 4.377 -16.406 1.00 94.88 93 ASP A CA 1
ATOM 701 C C . ASP A 1 93 ? 0.827 2.944 -16.877 1.00 94.88 93 ASP A C 1
ATOM 703 O O . ASP A 1 93 ? 0.032 2.436 -17.663 1.00 94.88 93 ASP A O 1
ATOM 707 N N . GLU A 1 94 ? 1.853 2.284 -16.356 1.00 96.75 94 GLU A N 1
ATOM 708 C CA . GLU A 1 94 ? 2.150 0.891 -16.682 1.00 96.75 94 GLU A CA 1
ATOM 709 C C . GLU A 1 94 ? 1.360 -0.064 -15.778 1.00 96.75 94 GLU A C 1
ATOM 711 O O . GLU A 1 94 ? 0.817 -1.075 -16.220 1.00 96.75 94 GLU A O 1
ATOM 716 N N . VAL A 1 95 ? 1.238 0.270 -14.490 1.00 97.19 95 VAL A N 1
ATOM 717 C CA . VAL A 1 95 ? 0.584 -0.595 -13.496 1.00 97.19 95 VAL A CA 1
ATOM 718 C C . VAL A 1 95 ? -0.933 -0.650 -13.690 1.00 97.19 95 VAL A C 1
ATOM 720 O O . VAL A 1 95 ? -1.527 -1.711 -13.490 1.00 97.19 95 VAL A O 1
ATOM 723 N N . LYS A 1 96 ? -1.572 0.429 -14.163 1.00 96.75 96 LYS A N 1
ATOM 724 C CA . LYS A 1 96 ? -3.019 0.435 -14.460 1.00 96.75 96 LYS A CA 1
ATOM 725 C C . LYS A 1 96 ? -3.434 -0.578 -15.533 1.00 96.75 96 LYS A C 1
ATOM 727 O O . LYS A 1 96 ? -4.610 -0.909 -15.605 1.00 96.75 96 LYS A O 1
ATOM 732 N N . LEU A 1 97 ? -2.501 -1.027 -16.377 1.00 97.06 97 LEU A N 1
ATOM 733 C CA . LEU A 1 97 ? -2.786 -1.974 -17.459 1.00 97.06 97 LEU A CA 1
ATOM 734 C C . LEU A 1 97 ? -2.949 -3.411 -16.950 1.00 97.06 97 LEU A C 1
ATOM 736 O O . LEU A 1 97 ? -3.586 -4.217 -17.617 1.00 97.06 97 LEU A O 1
ATOM 740 N N . VAL A 1 98 ? -2.380 -3.726 -15.782 1.00 96.81 98 VAL A N 1
ATOM 741 C CA . VAL A 1 98 ? -2.366 -5.085 -15.211 1.00 96.81 98 VAL A CA 1
ATOM 742 C C . VAL A 1 98 ? -3.099 -5.186 -13.873 1.00 96.81 98 VAL A C 1
ATOM 744 O O . VAL A 1 98 ? -3.551 -6.266 -13.495 1.00 96.81 98 VAL A O 1
ATOM 747 N N . ALA A 1 99 ? -3.214 -4.085 -13.128 1.00 97.44 99 ALA A N 1
ATOM 748 C CA . ALA A 1 99 ? -3.922 -4.051 -11.855 1.00 97.44 99 ALA A CA 1
ATOM 749 C C . ALA A 1 99 ? -5.442 -4.094 -12.065 1.00 97.44 99 ALA A C 1
ATOM 751 O O . ALA A 1 99 ? -5.978 -3.455 -12.968 1.00 97.44 99 ALA A O 1
ATOM 752 N N . ARG A 1 100 ? -6.161 -4.782 -11.172 1.00 97.75 100 ARG A N 1
ATOM 753 C CA . ARG A 1 100 ? -7.634 -4.755 -11.156 1.00 97.75 100 ARG A CA 1
ATOM 754 C C . ARG A 1 100 ? -8.159 -3.400 -10.687 1.00 97.75 100 ARG A C 1
ATOM 756 O O . ARG A 1 100 ? -9.167 -2.919 -11.192 1.00 97.75 100 ARG A O 1
ATOM 763 N N . TRP A 1 101 ? -7.486 -2.812 -9.700 1.00 97.25 101 TRP A N 1
ATOM 764 C CA . TRP A 1 101 ? -7.780 -1.488 -9.158 1.00 97.25 101 TRP A CA 1
ATOM 765 C C . TRP A 1 101 ? -6.475 -0.789 -8.790 1.00 97.25 101 TRP A C 1
ATOM 767 O O . TRP A 1 101 ? -5.567 -1.423 -8.257 1.00 97.25 101 TRP A O 1
ATOM 777 N N . ILE A 1 102 ? -6.395 0.517 -9.036 1.00 97.00 102 ILE A N 1
ATOM 778 C CA . ILE A 1 102 ? -5.238 1.348 -8.696 1.00 97.00 102 ILE A CA 1
ATOM 779 C C . ILE A 1 102 ? -5.699 2.745 -8.274 1.00 97.00 102 ILE A C 1
ATOM 781 O O . ILE A 1 102 ? -6.565 3.342 -8.918 1.00 97.00 102 ILE A O 1
ATOM 785 N N . THR A 1 103 ? -5.132 3.289 -7.198 1.00 96.25 103 THR A N 1
ATOM 786 C CA . THR A 1 103 ? -5.424 4.668 -6.781 1.00 96.25 103 THR A CA 1
ATOM 787 C C . THR A 1 103 ? -4.505 5.674 -7.484 1.00 96.25 103 THR A C 1
ATOM 789 O O . THR A 1 103 ? -3.289 5.487 -7.459 1.00 96.25 103 THR A O 1
ATOM 792 N N . PRO A 1 104 ? -5.028 6.774 -8.055 1.00 92.00 104 PRO A N 1
ATOM 793 C CA . PRO A 1 104 ? -4.192 7.826 -8.624 1.00 92.00 104 PRO A CA 1
ATOM 794 C C . PRO A 1 104 ? -3.556 8.696 -7.534 1.00 92.00 104 PRO A C 1
ATOM 796 O O . PRO A 1 104 ? -4.177 8.992 -6.505 1.00 92.00 104 PRO A O 1
ATOM 799 N N . VAL A 1 105 ? -2.346 9.185 -7.806 1.00 86.19 105 VAL A N 1
ATOM 800 C CA . VAL A 1 105 ? -1.687 10.200 -6.976 1.00 86.19 105 VAL A CA 1
ATOM 801 C C . VAL A 1 105 ? -2.084 11.587 -7.473 1.00 86.19 105 VAL A C 1
ATOM 803 O O . VAL A 1 105 ? -2.006 11.895 -8.660 1.00 86.19 105 VAL A O 1
ATOM 806 N N . SER A 1 106 ? -2.580 12.404 -6.539 1.00 80.12 106 SER A N 1
ATOM 807 C CA . SER A 1 106 ? -3.597 13.453 -6.726 1.00 80.12 106 SER A CA 1
ATOM 808 C C . SER A 1 106 ? -5.022 12.897 -6.916 1.00 80.12 106 SER A C 1
ATOM 810 O O . SER A 1 106 ? -5.345 12.190 -7.863 1.00 80.12 106 SER A O 1
ATOM 812 N N . GLY A 1 107 ? -5.910 13.215 -5.969 1.00 81.06 107 GLY A N 1
ATOM 813 C CA . GLY A 1 107 ? -7.324 12.822 -6.027 1.00 81.06 107 GLY A CA 1
ATOM 814 C C . GLY A 1 107 ? -7.682 11.449 -5.445 1.00 81.06 107 GLY A C 1
ATOM 815 O O . GLY A 1 107 ? -8.865 11.233 -5.201 1.00 81.06 107 GLY A O 1
ATOM 816 N N . GLY A 1 108 ? -6.706 10.576 -5.171 1.00 87.62 108 GLY A N 1
ATOM 817 C CA . GLY A 1 108 ? -6.903 9.290 -4.492 1.00 87.62 108 GLY A CA 1
ATOM 818 C C . GLY A 1 108 ? -6.790 9.388 -2.967 1.00 87.62 108 GLY A C 1
ATOM 819 O O . GLY A 1 108 ? -7.615 10.025 -2.306 1.00 87.62 108 GLY A O 1
ATOM 820 N N . VAL A 1 109 ? -5.743 8.770 -2.406 1.00 93.94 109 VAL A N 1
ATOM 821 C CA . VAL A 1 109 ? -5.601 8.545 -0.955 1.00 93.94 109 VAL A CA 1
ATOM 822 C C . VAL A 1 109 ? -5.651 9.843 -0.135 1.00 93.94 109 VAL A C 1
ATOM 824 O O . VAL A 1 109 ? -6.304 9.903 0.901 1.00 93.94 109 VAL A O 1
ATOM 827 N N . SER A 1 110 ? -5.066 10.937 -0.622 1.00 88.94 110 SER A N 1
ATOM 828 C CA . SER A 1 110 ? -5.051 12.203 0.127 1.00 88.94 110 SER A CA 1
ATOM 829 C C . SER A 1 110 ? -6.453 12.760 0.422 1.00 88.94 110 SER A C 1
ATOM 831 O O . SER A 1 110 ? -6.653 13.401 1.453 1.00 88.94 110 SER A O 1
ATOM 833 N N . ARG A 1 111 ? -7.445 12.523 -0.455 1.00 89.94 111 ARG A N 1
ATOM 834 C CA . ARG A 1 111 ? -8.826 12.989 -0.223 1.00 89.94 111 ARG A CA 1
ATOM 835 C C . ARG A 1 111 ? -9.517 12.180 0.868 1.00 89.94 111 ARG A C 1
ATOM 837 O O . ARG A 1 111 ? -10.210 12.766 1.698 1.00 89.94 111 ARG A O 1
ATOM 844 N N . ILE A 1 112 ? -9.296 10.862 0.899 1.00 93.50 112 ILE A N 1
ATOM 845 C CA . ILE A 1 112 ? -9.835 10.022 1.971 1.00 93.50 112 ILE A CA 1
ATOM 846 C C . ILE A 1 112 ? -9.144 10.332 3.305 1.00 93.50 112 ILE A C 1
ATOM 848 O O . ILE A 1 112 ? -9.817 10.345 4.326 1.00 93.50 112 ILE A O 1
ATOM 852 N N . THR A 1 113 ? -7.857 10.712 3.310 1.00 92.75 113 THR A N 1
ATOM 853 C CA . THR A 1 113 ? -7.161 11.153 4.535 1.00 92.75 113 THR A CA 1
ATOM 854 C C . THR A 1 113 ? -7.859 12.344 5.199 1.00 92.75 113 THR A C 1
ATOM 856 O O . THR A 1 113 ? -8.103 12.316 6.405 1.00 92.75 113 THR A O 1
ATOM 859 N N . VAL A 1 114 ? -8.235 13.370 4.424 1.00 93.62 114 VAL A N 1
ATOM 860 C CA . VAL A 1 114 ? -8.969 14.536 4.953 1.00 93.62 114 VAL A CA 1
ATOM 861 C C . VAL A 1 114 ? -10.362 14.135 5.443 1.00 93.62 114 VAL A C 1
ATOM 863 O O . VAL A 1 114 ? -10.775 14.552 6.523 1.00 93.62 114 VAL A O 1
ATOM 866 N N . ALA A 1 115 ? -11.077 13.294 4.691 1.00 95.88 115 ALA A N 1
ATOM 867 C CA . ALA A 1 115 ? -12.392 12.807 5.103 1.00 95.88 115 ALA A CA 1
ATOM 868 C C . ALA A 1 115 ? -12.327 12.008 6.420 1.00 95.88 115 ALA A C 1
ATOM 870 O O . ALA A 1 115 ? -13.144 12.238 7.312 1.00 95.88 115 ALA A O 1
ATOM 871 N N . CYS A 1 116 ? -11.328 11.135 6.581 1.00 96.25 116 CYS A N 1
ATOM 872 C CA . CYS A 1 116 ? -11.092 10.390 7.818 1.00 96.25 116 CYS A CA 1
ATOM 873 C C . CYS A 1 116 ? -10.810 11.323 8.999 1.00 96.25 116 CYS A C 1
ATOM 875 O O . CYS A 1 116 ? -11.372 11.122 10.073 1.0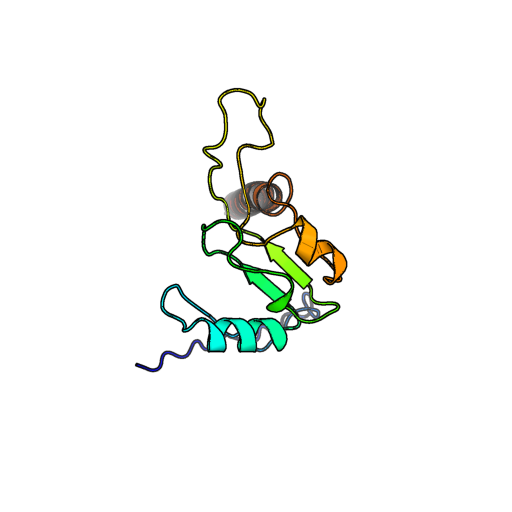0 96.25 116 CYS A O 1
ATOM 877 N N . LEU A 1 117 ? -10.006 12.375 8.807 1.00 97.56 117 LEU A N 1
ATOM 878 C CA . LEU A 1 117 ? -9.762 13.371 9.854 1.00 97.56 117 LEU A CA 1
ATOM 879 C C . LEU A 1 117 ? -11.070 14.029 10.324 1.00 97.56 117 LEU A C 1
ATOM 881 O O . LEU A 1 117 ? -11.315 14.120 11.527 1.00 97.56 117 LEU A O 1
ATOM 885 N N . VAL A 1 118 ? -11.927 14.448 9.388 1.00 98.00 118 VAL A N 1
ATOM 886 C CA . VAL A 1 118 ? -13.230 15.057 9.709 1.00 98.00 118 VAL A CA 1
ATOM 887 C C . VAL A 1 118 ? -14.164 14.052 10.389 1.00 98.00 118 VAL A C 1
ATOM 889 O O . VAL A 1 118 ? -14.839 14.407 11.354 1.00 98.00 118 VAL A O 1
ATOM 892 N N . SER A 1 119 ? -14.180 12.796 9.934 1.00 97.12 119 SER A N 1
ATOM 893 C CA . SER A 1 119 ? -14.972 11.726 10.553 1.00 97.12 119 SER A CA 1
ATOM 894 C C . SER A 1 119 ? -14.558 11.489 12.006 1.00 97.12 119 SER A C 1
ATOM 896 O O . SER A 1 119 ? -15.412 11.481 12.894 1.00 97.12 119 SER A O 1
ATOM 898 N N . ASN A 1 120 ? -13.251 11.381 12.259 1.00 96.75 120 ASN A N 1
ATOM 899 C CA . ASN A 1 120 ? -12.704 11.198 13.602 1.00 96.75 120 ASN A CA 1
ATOM 900 C C . ASN A 1 120 ? -13.051 12.391 14.505 1.00 96.75 120 ASN A C 1
ATOM 902 O O . ASN A 1 120 ? -13.456 12.213 15.652 1.00 96.75 120 ASN A O 1
ATOM 906 N N . LEU A 1 121 ? -12.948 13.617 13.981 1.00 97.69 121 LEU A N 1
ATOM 907 C CA . LEU A 1 121 ? -13.324 14.825 14.715 1.00 97.69 121 LEU A CA 1
ATOM 908 C C . LEU A 1 121 ? -14.814 14.831 15.088 1.00 97.69 121 LEU A C 1
ATOM 910 O O . LEU A 1 121 ? -15.167 15.156 16.222 1.00 97.69 121 LEU A O 1
ATOM 914 N N . LEU A 1 122 ? -15.689 14.458 14.153 1.00 97.56 122 LEU A N 1
ATOM 915 C CA . LEU A 1 122 ? -17.132 14.410 14.380 1.00 97.56 122 LEU A CA 1
ATOM 916 C C . LEU A 1 122 ? -17.508 13.352 15.424 1.00 97.56 122 LEU A C 1
ATOM 918 O O . LEU A 1 122 ? -18.385 13.588 16.258 1.00 97.56 122 LEU A O 1
ATOM 922 N N . GLU A 1 123 ? -16.849 12.196 15.396 1.00 96.31 123 GLU A N 1
ATOM 923 C CA . GLU A 1 123 ? -17.034 11.157 16.404 1.00 96.31 123 GLU A CA 1
ATOM 924 C C . GLU A 1 123 ? -16.645 11.655 17.800 1.00 96.31 123 GLU A C 1
ATOM 926 O O . GLU A 1 123 ? -17.447 11.552 18.732 1.00 96.31 123 GLU A O 1
ATOM 931 N N . LEU A 1 124 ? -15.473 12.281 17.934 1.00 97.31 124 LEU A N 1
ATOM 932 C CA . LEU A 1 124 ? -15.020 12.859 19.201 1.00 97.31 124 LEU A CA 1
ATOM 933 C C . LEU A 1 124 ? -15.968 13.954 19.710 1.00 97.31 124 LEU A C 1
ATOM 935 O O . LEU A 1 124 ? -16.288 13.991 20.899 1.00 97.31 124 LEU A O 1
ATOM 939 N N . ALA A 1 125 ? -16.468 14.819 18.823 1.00 97.44 125 ALA A N 1
ATOM 940 C CA . ALA A 1 125 ? -17.437 15.853 19.185 1.00 97.44 125 ALA A CA 1
ATOM 941 C C . ALA A 1 125 ? -18.743 15.247 19.733 1.00 97.44 125 ALA A C 1
ATOM 943 O O . ALA A 1 125 ? -19.244 15.690 20.769 1.00 97.44 125 ALA A O 1
ATOM 944 N N . ARG A 1 126 ? -19.258 14.188 19.093 1.00 96.19 126 ARG A N 1
ATOM 945 C CA . ARG A 1 126 ? -20.448 13.453 19.559 1.00 96.19 126 ARG A CA 1
ATOM 946 C C . ARG A 1 126 ? -20.215 12.764 20.899 1.00 96.19 126 ARG A C 1
ATOM 948 O O . ARG A 1 126 ? -21.107 12.765 21.741 1.00 96.19 126 ARG A O 1
ATOM 955 N N . GLN A 1 127 ? -19.042 12.170 21.107 1.00 95.50 127 GLN A N 1
ATOM 956 C CA . GLN A 1 127 ? -18.692 11.544 22.385 1.00 95.50 127 GLN A CA 1
ATOM 957 C C . GLN A 1 127 ? -18.583 12.581 23.508 1.00 95.50 127 GLN A C 1
ATOM 959 O O . GLN A 1 127 ? -19.035 12.320 24.621 1.00 95.50 127 GLN A O 1
ATOM 964 N N . ARG A 1 128 ? -18.045 13.774 23.217 1.00 94.81 128 ARG A N 1
ATOM 965 C CA . ARG A 1 128 ? -17.964 14.879 24.182 1.00 94.81 128 ARG A CA 1
ATOM 966 C C . ARG A 1 128 ? -19.340 15.411 24.580 1.00 94.81 128 ARG A C 1
ATOM 968 O O . ARG A 1 128 ? -19.519 15.713 25.746 1.00 94.81 128 ARG A O 1
ATOM 975 N N . GLN A 1 129 ? -20.292 15.506 23.651 1.00 87.88 129 GLN A N 1
ATOM 976 C CA . GLN A 1 129 ? -21.666 15.950 23.948 1.00 87.88 129 GLN A CA 1
ATOM 977 C C . GLN A 1 129 ? -22.471 14.962 24.805 1.00 87.88 129 GLN A C 1
ATOM 979 O O . GLN A 1 129 ? -23.478 15.346 25.388 1.00 87.88 129 GLN A O 1
ATOM 984 N N . LYS A 1 130 ? -22.070 13.686 24.842 1.00 82.75 130 LYS A N 1
ATOM 985 C CA . LYS A 1 130 ? -22.716 12.646 25.660 1.00 82.75 130 LYS A CA 1
ATOM 986 C C . LYS A 1 130 ? -22.189 12.590 27.100 1.00 82.75 130 LYS A C 1
ATOM 988 O O . LYS A 1 130 ? -22.724 11.812 27.884 1.00 82.75 130 LYS A O 1
ATOM 993 N N . LYS A 1 131 ? -21.131 13.342 27.415 1.00 57.56 131 LYS A N 1
ATOM 994 C CA . LYS A 1 131 ? -20.610 13.538 28.772 1.00 57.56 131 LYS A CA 1
ATOM 995 C C . LYS A 1 131 ? -21.156 14.836 29.343 1.00 57.56 131 LYS A C 1
ATOM 997 O O . LYS A 1 131 ? -21.401 14.840 30.564 1.00 57.56 131 LYS A O 1
#

Organism: NCBI:txid392030

Sequence (131 aa):
PLALMLSQSTTDSKSSLISGATVTICHGDTHLNNLTWYCKNSDIVISTVGRAKVVQHRMIKEGVVVIDVGISKSWTDKAVTSKRCFLGDVDFDEVKLVARWITPVSGGVSRITVACLVSNLLELARQRQKK

InterPro domains:
  IPR000672 Tetrahydrofolate dehydrogenase/cyclohydrolase [PR00085] (43-72)
  IPR000672 Tetrahydrofolate dehydrogenase/cyclohydrolase [PR00085] (85-101)
  IPR000672 Tetrahydrofolate dehydrogenase/cyclohydrolase [PR00085] (102-120)
  IPR020631 Tetrahydrofolate dehydrogenase/cyclohydrolase, NAD(P)-binding domain [PF02882] (2-128)
  IPR036291 NAD(P)-binding domain superfamily [SSF51735] (19-126)

Secondary structure (DSSP, 8-state):
------------TT--SSTT-------TTS-HHHHHHHHHT-SEEEE---STT-B-GGGS-TT-EEEE---EE--S-S---SSSSEE-SB-HHHHTTT-SEEPPTTTSHHHHHHHHHHHHHHHHHHHHHT-

pLDDT: mean 85.81, std 15.81, range [44.19, 98.0]